Protein AF-A0A258BQS4-F1 (afdb_monomer_lite)

Radius of gyration: 13.52 Å; chains: 1; bounding box: 28×28×31 Å

Structure (mmCIF, N/CA/C/O backbone):
data_AF-A0A258BQS4-F1
#
_entry.id   AF-A0A258BQS4-F1
#
loop_
_atom_site.group_PDB
_atom_site.id
_atom_site.type_symbol
_atom_site.label_atom_id
_atom_site.label_alt_id
_atom_site.label_comp_id
_atom_site.label_asym_id
_atom_site.label_entity_id
_atom_site.label_seq_id
_atom_site.pdbx_PDB_ins_code
_atom_site.Cartn_x
_atom_site.Cartn_y
_atom_site.Cartn_z
_atom_site.occupancy
_atom_site.B_iso_or_equiv
_atom_site.auth_seq_id
_atom_site.auth_comp_id
_atom_site.auth_asym_id
_atom_site.auth_atom_id
_atom_site.pdbx_PDB_model_num
ATOM 1 N N . ARG A 1 1 ? -7.342 -9.436 3.637 1.00 79.88 1 ARG A N 1
ATOM 2 C CA . ARG A 1 1 ? -8.745 -9.347 4.147 1.00 79.88 1 ARG A CA 1
ATOM 3 C C . ARG A 1 1 ? -8.934 -9.725 5.627 1.00 79.88 1 ARG A C 1
ATOM 5 O O . ARG A 1 1 ? -9.615 -8.973 6.306 1.00 79.88 1 ARG A O 1
ATOM 12 N N . ILE A 1 2 ? -8.399 -10.848 6.134 1.00 93.12 2 ILE A N 1
ATOM 13 C CA . ILE A 1 2 ? -8.520 -11.219 7.568 1.00 93.12 2 ILE A CA 1
ATOM 14 C C . ILE A 1 2 ? -7.676 -10.285 8.447 1.00 93.12 2 ILE A C 1
ATOM 16 O O . ILE A 1 2 ? -8.237 -9.611 9.300 1.00 93.12 2 ILE A O 1
ATOM 20 N N . LEU A 1 3 ? -6.389 -10.119 8.120 1.00 92.62 3 LEU A N 1
ATOM 21 C CA . LEU A 1 3 ? -5.477 -9.206 8.825 1.00 92.62 3 LEU A CA 1
ATOM 22 C C . LEU A 1 3 ? -6.042 -7.787 8.990 1.00 92.62 3 LEU A C 1
ATOM 24 O O . LEU A 1 3 ? -6.028 -7.232 10.079 1.00 92.62 3 LEU A O 1
ATOM 28 N N . ARG A 1 4 ? -6.597 -7.211 7.915 1.00 94.19 4 ARG A N 1
ATOM 29 C CA . ARG A 1 4 ? -7.254 -5.897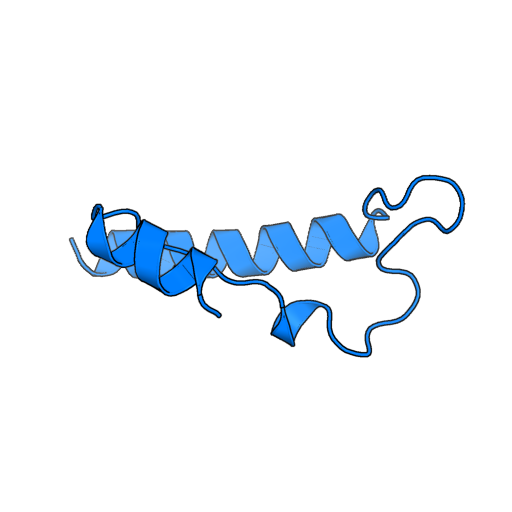 7.966 1.00 94.19 4 ARG A CA 1
ATOM 30 C C . ARG A 1 4 ? -8.333 -5.852 9.053 1.00 94.19 4 ARG A C 1
ATOM 32 O O . ARG A 1 4 ? -8.323 -4.934 9.861 1.00 94.19 4 ARG A O 1
ATOM 39 N N . LYS A 1 5 ? -9.235 -6.840 9.078 1.00 95.56 5 LYS A N 1
ATOM 40 C CA . LYS A 1 5 ? -10.321 -6.901 10.067 1.00 95.56 5 LYS A CA 1
ATOM 41 C C . LYS A 1 5 ? -9.785 -7.025 11.491 1.00 95.56 5 LYS A C 1
ATOM 43 O O . LYS A 1 5 ? -10.336 -6.412 12.395 1.00 95.56 5 LYS A O 1
ATOM 48 N N . GLU A 1 6 ? -8.729 -7.808 11.685 1.00 97.38 6 GLU A N 1
ATOM 49 C CA . GLU A 1 6 ? -8.097 -7.985 12.997 1.00 97.38 6 GLU A CA 1
ATOM 50 C C . GLU A 1 6 ? -7.449 -6.689 13.496 1.00 97.38 6 GLU A C 1
ATOM 52 O O . GLU A 1 6 ? -7.624 -6.330 14.657 1.00 97.38 6 GLU A O 1
ATOM 57 N N . LEU A 1 7 ? -6.766 -5.949 12.618 1.00 96.75 7 LEU A N 1
ATOM 58 C CA . LEU A 1 7 ? -6.193 -4.640 12.942 1.00 96.75 7 LEU A CA 1
ATOM 59 C C . LEU A 1 7 ? -7.288 -3.612 13.263 1.00 96.75 7 LEU A C 1
ATOM 61 O O . LEU A 1 7 ? -7.207 -2.907 14.268 1.00 96.75 7 LEU A O 1
ATOM 65 N N . GLU A 1 8 ? -8.346 -3.562 12.454 1.00 95.94 8 GLU A N 1
ATOM 66 C CA . GLU A 1 8 ? -9.485 -2.665 12.679 1.00 95.94 8 GLU A CA 1
ATOM 67 C C . GLU A 1 8 ? -10.208 -2.976 14.001 1.00 95.94 8 GLU A C 1
ATOM 69 O O . GLU A 1 8 ? -10.573 -2.051 14.726 1.00 95.94 8 GLU A O 1
ATOM 74 N N . ALA A 1 9 ? -10.346 -4.254 14.376 1.00 97.25 9 ALA A N 1
ATOM 75 C CA . ALA A 1 9 ? -10.913 -4.665 15.665 1.00 97.25 9 ALA A CA 1
ATOM 76 C C . ALA A 1 9 ? -10.072 -4.207 16.872 1.00 97.25 9 ALA A C 1
ATOM 78 O O . ALA A 1 9 ? -10.609 -4.026 17.963 1.00 97.25 9 ALA A O 1
ATOM 79 N N . GLN A 1 10 ? -8.772 -3.972 16.676 1.00 97.88 10 GLN A N 1
ATOM 80 C CA . GLN A 1 10 ? -7.871 -3.394 17.679 1.00 97.88 10 GLN A CA 1
ATOM 81 C C . GLN A 1 10 ? -7.866 -1.854 17.662 1.00 97.88 10 GLN A C 1
ATOM 83 O O . GLN A 1 10 ? -7.058 -1.226 18.343 1.00 97.88 10 GLN A O 1
ATOM 88 N N . GLY A 1 11 ? -8.744 -1.222 16.878 1.00 96.19 11 GLY A N 1
ATOM 89 C CA . GLY A 1 11 ? -8.811 0.234 16.742 1.00 96.19 11 GLY A CA 1
ATOM 90 C C . GLY A 1 11 ? -7.732 0.828 15.832 1.00 96.19 11 GLY A C 1
ATOM 91 O O . GLY A 1 11 ? -7.588 2.050 15.767 1.00 96.19 11 GLY A O 1
ATOM 92 N N . ILE A 1 12 ? -6.980 -0.004 15.105 1.00 95.06 12 ILE A N 1
ATOM 93 C CA . ILE A 1 12 ? -5.964 0.457 14.158 1.00 95.06 12 ILE A CA 1
ATOM 94 C C . ILE A 1 12 ? -6.652 0.824 12.841 1.00 95.06 12 ILE A C 1
ATOM 96 O O . ILE A 1 12 ? -7.294 -0.004 12.196 1.00 95.06 12 ILE A O 1
ATOM 100 N N . LYS A 1 13 ? -6.488 2.076 12.403 1.00 92.75 13 LYS A N 1
ATOM 101 C CA . LYS A 1 13 ? -6.954 2.519 11.082 1.00 92.75 13 LYS A CA 1
ATOM 102 C C . LYS A 1 13 ? -6.031 1.964 9.998 1.00 92.75 13 LYS A C 1
ATOM 104 O O . LYS A 1 13 ? -4.856 2.321 9.948 1.00 92.75 13 LYS A O 1
ATOM 109 N N . VAL A 1 14 ? -6.572 1.136 9.108 1.00 94.06 14 VAL A N 1
ATOM 110 C CA . VAL A 1 14 ? -5.811 0.522 8.012 1.00 94.06 14 VAL A CA 1
ATOM 111 C C . VAL A 1 14 ? -5.961 1.337 6.728 1.00 94.06 14 VAL A C 1
ATOM 113 O O . VAL A 1 14 ? -7.068 1.568 6.241 1.00 94.06 14 VAL A O 1
ATOM 116 N N . VAL A 1 15 ? -4.830 1.739 6.147 1.00 95.00 15 VAL A N 1
ATOM 117 C CA . VAL A 1 15 ? -4.759 2.224 4.764 1.00 95.00 15 VAL A CA 1
ATOM 118 C C . VAL A 1 15 ? -4.317 1.053 3.903 1.00 95.00 15 VAL A C 1
ATOM 120 O O . VAL A 1 15 ? -3.147 0.689 3.898 1.00 95.00 15 VAL A O 1
ATOM 123 N N . ASP A 1 16 ? -5.274 0.430 3.228 1.00 93.81 16 ASP A N 1
ATOM 124 C CA . ASP A 1 16 ? -4.985 -0.680 2.326 1.00 93.81 16 ASP A CA 1
ATOM 125 C C . ASP A 1 16 ? -4.572 -0.156 0.954 1.00 93.81 16 ASP A C 1
ATOM 127 O O . ASP A 1 16 ? -5.186 0.787 0.445 1.00 93.81 16 ASP A O 1
ATOM 131 N N . LEU A 1 17 ? -3.530 -0.782 0.417 1.00 95.06 17 LEU A N 1
ATOM 132 C CA . LEU A 1 17 ? -2.880 -0.460 -0.846 1.00 95.06 17 LEU A CA 1
ATOM 133 C C . LEU A 1 17 ? -3.102 -1.559 -1.900 1.00 95.06 17 LEU A C 1
ATOM 135 O O . LEU A 1 17 ? -2.609 -1.422 -3.013 1.00 95.06 17 LEU A O 1
ATOM 139 N N . GLU A 1 18 ? -3.791 -2.663 -1.578 1.00 93.19 18 GLU A N 1
ATOM 140 C CA . GLU A 1 18 ? -3.913 -3.833 -2.464 1.00 93.19 18 GLU A CA 1
ATOM 141 C C . GLU A 1 18 ? -4.402 -3.442 -3.868 1.00 93.19 18 GLU A C 1
ATOM 143 O O . GLU A 1 18 ? -3.746 -3.754 -4.862 1.00 93.19 18 GLU A O 1
ATOM 148 N N . ASP A 1 19 ? -5.502 -2.692 -3.948 1.00 94.31 19 ASP A N 1
ATOM 149 C CA . ASP A 1 19 ? -6.071 -2.243 -5.222 1.00 94.31 19 ASP A CA 1
ATOM 150 C C . ASP A 1 19 ? -5.224 -1.162 -5.913 1.00 94.31 19 ASP A C 1
ATOM 152 O O . ASP A 1 19 ? -5.249 -1.066 -7.137 1.00 94.31 19 ASP A O 1
ATOM 156 N N . ASP A 1 20 ? -4.440 -0.384 -5.159 1.00 96.31 20 ASP A N 1
ATOM 157 C CA . ASP A 1 20 ? -3.545 0.639 -5.714 1.00 96.31 20 ASP A CA 1
ATOM 158 C C . ASP A 1 20 ? -2.351 0.012 -6.466 1.00 96.31 20 ASP A C 1
ATOM 160 O O . ASP A 1 20 ? -1.811 0.614 -7.394 1.00 96.31 20 ASP A O 1
ATOM 164 N N . PHE A 1 21 ? -1.943 -1.207 -6.092 1.00 96.19 21 PHE A N 1
ATOM 165 C CA . PHE A 1 21 ? -0.836 -1.939 -6.725 1.00 96.19 21 PHE A CA 1
ATOM 166 C C . PHE A 1 21 ? -1.294 -2.993 -7.738 1.00 96.19 21 PHE A C 1
ATOM 168 O O . PHE A 1 21 ? -0.522 -3.404 -8.612 1.00 96.19 21 PHE A O 1
ATOM 175 N N . LYS A 1 22 ? -2.534 -3.471 -7.628 1.00 94.62 22 LYS A N 1
ATOM 176 C CA . LYS A 1 22 ? -3.042 -4.586 -8.426 1.00 94.62 22 LYS A CA 1
ATOM 177 C C . LYS A 1 22 ? -2.992 -4.285 -9.925 1.00 94.62 22 LYS A C 1
ATOM 179 O O . LYS A 1 22 ? -3.627 -3.361 -10.419 1.00 94.62 22 LYS A O 1
ATOM 184 N N . GLY A 1 23 ? -2.262 -5.119 -10.666 1.00 94.56 23 GLY A N 1
ATOM 185 C CA . GLY A 1 23 ? -2.122 -4.989 -12.121 1.00 94.56 23 GLY A CA 1
ATOM 186 C C . GLY A 1 23 ? -1.177 -3.871 -12.575 1.00 94.56 23 GLY A C 1
ATOM 187 O O . GLY A 1 23 ? -0.994 -3.698 -13.779 1.00 94.56 23 GLY A O 1
ATOM 188 N N . VAL A 1 24 ? -0.538 -3.146 -11.651 1.00 96.81 24 VAL A N 1
ATOM 189 C CA . VAL A 1 24 ? 0.436 -2.105 -11.987 1.00 96.81 24 VAL A CA 1
ATOM 190 C C . VAL A 1 24 ? 1.824 -2.730 -12.114 1.00 96.81 24 VAL A C 1
ATOM 192 O O . VAL A 1 24 ? 2.441 -3.147 -11.129 1.00 96.81 24 VAL A O 1
ATOM 195 N N . ALA A 1 25 ? 2.321 -2.800 -13.348 1.00 96.50 25 ALA A N 1
ATOM 196 C CA . ALA A 1 25 ? 3.651 -3.321 -13.637 1.00 96.50 25 ALA A CA 1
ATOM 197 C C . ALA A 1 25 ? 4.757 -2.440 -13.028 1.00 96.50 25 ALA A C 1
ATOM 199 O O . ALA A 1 25 ? 4.579 -1.242 -12.822 1.00 96.50 25 A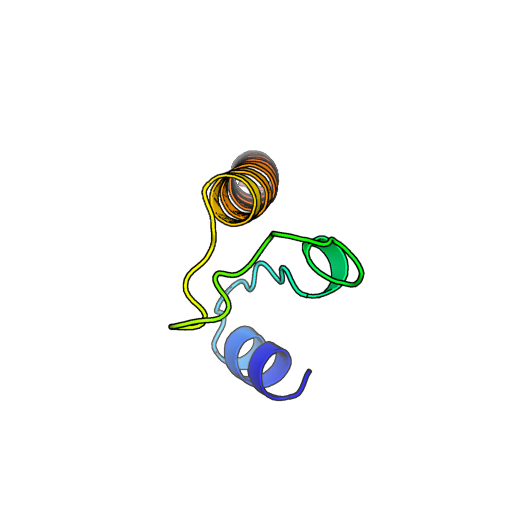LA A O 1
ATOM 200 N N . ASN A 1 26 ? 5.930 -3.038 -12.791 1.00 96.44 26 ASN A N 1
ATOM 201 C CA . ASN A 1 26 ? 7.137 -2.341 -12.331 1.00 96.44 26 ASN A CA 1
ATOM 202 C C . ASN A 1 26 ? 6.991 -1.600 -10.984 1.00 96.44 26 ASN A C 1
ATOM 204 O O . ASN A 1 26 ? 7.711 -0.641 -10.720 1.00 96.44 26 ASN A O 1
ATOM 208 N N . THR A 1 27 ? 6.073 -2.035 -10.118 1.00 97.94 27 THR A N 1
ATOM 209 C CA . THR A 1 27 ? 5.913 -1.515 -8.745 1.00 97.94 27 THR A CA 1
ATOM 210 C C . THR A 1 27 ? 6.794 -2.228 -7.722 1.00 97.94 27 THR A C 1
ATOM 212 O O . THR A 1 27 ? 7.045 -1.688 -6.647 1.00 97.94 27 THR A O 1
ATOM 215 N N . TYR A 1 28 ? 7.320 -3.399 -8.081 1.00 97.69 28 TYR A N 1
ATOM 216 C CA . TYR A 1 28 ? 8.214 -4.214 -7.266 1.00 97.69 28 TYR A CA 1
ATOM 217 C C . TYR A 1 28 ? 9.469 -4.584 -8.051 1.00 97.69 28 TYR A C 1
ATOM 219 O O . TYR A 1 28 ? 9.410 -4.864 -9.250 1.00 97.69 28 TYR A O 1
ATOM 227 N N . ARG A 1 29 ? 10.607 -4.624 -7.361 1.00 97.31 29 ARG A N 1
ATOM 228 C CA . ARG A 1 29 ? 11.841 -5.209 -7.881 1.00 97.31 29 ARG A CA 1
ATOM 229 C C . A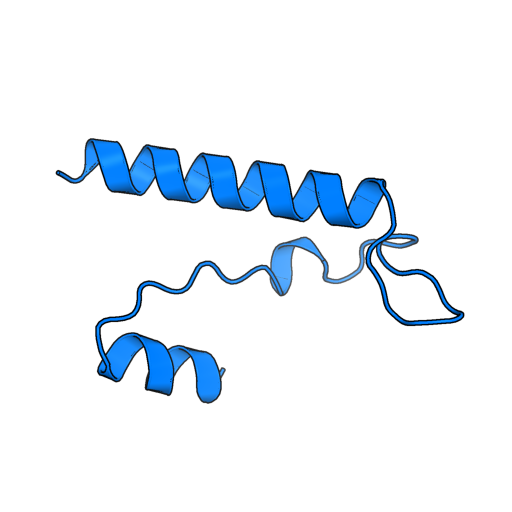RG A 1 29 ? 11.733 -6.728 -7.824 1.00 97.31 29 ARG A C 1
ATOM 231 O O . ARG A 1 29 ? 11.383 -7.299 -6.795 1.00 97.31 29 ARG A O 1
ATOM 238 N N . VAL A 1 30 ? 12.090 -7.389 -8.921 1.00 94.50 30 VAL A N 1
ATOM 239 C CA . VAL A 1 30 ? 12.010 -8.856 -9.026 1.00 94.50 30 VAL A CA 1
ATOM 240 C C . VAL A 1 30 ? 12.972 -9.554 -8.058 1.00 94.50 30 VAL A C 1
ATOM 242 O O . VAL A 1 30 ? 12.670 -10.635 -7.568 1.00 94.50 30 VAL A O 1
ATOM 245 N N . SER A 1 31 ? 14.121 -8.941 -7.767 1.00 97.06 31 SER A N 1
ATOM 246 C CA . SER A 1 31 ? 15.191 -9.552 -6.974 1.00 97.06 31 SER A CA 1
ATOM 247 C C . SER A 1 31 ? 14.886 -9.677 -5.482 1.00 97.06 31 SER A C 1
ATOM 249 O O . SER A 1 31 ? 15.414 -10.579 -4.841 1.00 97.06 31 SER A O 1
ATOM 251 N N . ASP A 1 32 ? 14.103 -8.758 -4.916 1.00 96.44 32 ASP A N 1
ATOM 252 C CA . ASP A 1 32 ? 13.943 -8.636 -3.461 1.00 96.44 32 ASP A CA 1
ATOM 253 C C . ASP A 1 32 ? 12.513 -8.302 -3.011 1.00 96.44 32 ASP A C 1
ATOM 255 O O . ASP A 1 32 ? 12.239 -8.292 -1.814 1.00 96.44 32 ASP A O 1
ATOM 259 N N . GLY A 1 33 ? 11.592 -8.036 -3.940 1.00 95.38 33 GLY A N 1
ATOM 260 C CA . GLY A 1 33 ? 10.223 -7.660 -3.602 1.00 95.38 33 GLY A CA 1
ATOM 261 C C . GLY A 1 33 ? 10.107 -6.299 -2.910 1.00 95.38 33 GLY A C 1
ATOM 262 O O . GLY A 1 33 ? 9.026 -5.969 -2.426 1.00 95.38 33 GLY A O 1
ATOM 263 N N . HIS A 1 34 ? 11.168 -5.486 -2.870 1.00 98.06 34 HIS A N 1
ATOM 264 C CA . HIS A 1 34 ? 11.041 -4.094 -2.456 1.00 98.06 34 HIS A CA 1
ATOM 265 C C . HIS A 1 34 ? 10.285 -3.308 -3.520 1.00 98.06 34 HIS A C 1
ATOM 267 O O . HIS A 1 34 ? 10.369 -3.592 -4.721 1.00 98.06 34 HIS A O 1
ATOM 273 N N . TRP A 1 35 ? 9.575 -2.270 -3.083 1.00 98.12 35 TRP A N 1
ATOM 274 C CA . TRP A 1 35 ? 9.000 -1.324 -4.021 1.00 98.12 35 TRP A CA 1
ATOM 275 C C . TRP A 1 35 ? 10.085 -0.669 -4.873 1.00 98.12 35 TRP A C 1
ATOM 277 O O . TRP A 1 35 ? 11.183 -0.343 -4.412 1.00 98.12 35 TRP A O 1
ATOM 287 N N . THR A 1 36 ? 9.759 -0.464 -6.142 1.00 98.44 36 THR A N 1
ATOM 288 C CA . THR A 1 36 ? 10.499 0.467 -6.992 1.00 98.44 36 THR A CA 1
ATOM 289 C C . THR A 1 36 ? 10.195 1.905 -6.563 1.00 98.44 36 THR A C 1
ATOM 291 O O . THR A 1 36 ? 9.392 2.159 -5.658 1.00 98.44 36 THR A O 1
ATOM 294 N N . GLU A 1 37 ? 10.809 2.872 -7.237 1.00 98.38 37 GLU A N 1
ATOM 295 C CA . GLU A 1 37 ? 10.441 4.279 -7.073 1.00 98.38 37 GLU A CA 1
ATOM 296 C C . GLU A 1 37 ? 8.953 4.511 -7.388 1.00 98.38 37 GLU A C 1
ATOM 298 O O . GLU A 1 37 ? 8.247 5.116 -6.585 1.00 98.38 37 GLU A O 1
ATOM 303 N N . LEU A 1 38 ? 8.443 3.905 -8.468 1.00 98.00 38 LEU A N 1
ATOM 304 C CA . LEU A 1 38 ? 7.024 3.956 -8.830 1.00 98.00 38 LEU A CA 1
ATOM 305 C C . LEU A 1 38 ? 6.121 3.382 -7.728 1.00 98.00 38 LEU A C 1
ATOM 307 O O . LEU A 1 38 ? 5.135 4.010 -7.348 1.00 98.00 38 LEU A O 1
ATOM 311 N N . GLY A 1 39 ? 6.454 2.200 -7.196 1.00 98.25 39 GLY A N 1
ATOM 312 C CA . GLY A 1 39 ? 5.681 1.598 -6.103 1.00 98.25 39 GLY A CA 1
ATOM 313 C C . GLY A 1 39 ? 5.665 2.489 -4.857 1.00 98.25 39 GLY A C 1
ATOM 314 O O . GLY A 1 39 ? 4.618 2.709 -4.249 1.00 98.25 39 GLY A O 1
ATOM 315 N N . THR A 1 40 ? 6.814 3.080 -4.528 1.00 98.50 40 THR A N 1
ATOM 316 C CA . THR A 1 40 ? 6.945 4.011 -3.401 1.00 98.50 40 THR A CA 1
ATOM 317 C C . THR A 1 40 ? 6.085 5.259 -3.604 1.00 98.50 40 THR A C 1
ATOM 319 O O . THR A 1 40 ? 5.397 5.689 -2.678 1.00 98.50 40 THR A O 1
ATOM 322 N N . GLU A 1 41 ? 6.067 5.822 -4.813 1.00 98.44 41 GLU A N 1
ATOM 323 C CA . GLU A 1 41 ? 5.267 7.002 -5.141 1.00 98.44 41 GLU A CA 1
ATOM 324 C C . GLU A 1 41 ? 3.757 6.732 -5.025 1.00 98.44 41 GLU A C 1
ATOM 326 O O . GLU A 1 41 ? 3.027 7.544 -4.448 1.00 98.44 41 GLU A O 1
ATOM 331 N N . ILE A 1 42 ? 3.285 5.579 -5.515 1.00 98.19 42 ILE A N 1
ATOM 332 C CA . ILE A 1 42 ? 1.878 5.161 -5.399 1.00 98.19 42 ILE A CA 1
ATOM 333 C C . ILE A 1 42 ? 1.476 5.056 -3.924 1.00 98.19 42 ILE A C 1
ATOM 335 O O . ILE A 1 42 ? 0.495 5.679 -3.501 1.00 98.19 42 ILE A O 1
ATOM 339 N N . ALA A 1 43 ? 2.265 4.334 -3.123 1.00 97.94 43 ALA A N 1
ATOM 340 C CA . ALA A 1 43 ? 2.011 4.179 -1.694 1.00 97.94 43 ALA A CA 1
ATOM 341 C C . ALA A 1 43 ? 1.995 5.535 -0.967 1.00 97.94 43 ALA A C 1
ATOM 343 O O . ALA A 1 43 ? 1.078 5.815 -0.189 1.00 97.94 43 ALA A O 1
ATOM 344 N N . ALA A 1 44 ? 2.968 6.405 -1.257 1.00 98.25 44 ALA A N 1
ATOM 345 C CA . ALA A 1 44 ? 3.075 7.725 -0.646 1.00 98.25 44 ALA A CA 1
ATOM 346 C C . ALA A 1 44 ? 1.864 8.613 -0.969 1.00 98.25 44 ALA A C 1
ATOM 348 O O . ALA A 1 44 ? 1.278 9.203 -0.059 1.00 98.25 44 ALA A O 1
ATOM 349 N N . LYS A 1 45 ? 1.436 8.674 -2.239 1.00 97.94 45 LYS A N 1
ATOM 350 C CA . LYS A 1 45 ? 0.252 9.447 -2.656 1.00 97.94 45 LYS A CA 1
ATOM 351 C C . LYS A 1 45 ? -1.016 8.947 -1.972 1.00 97.94 45 LYS A C 1
ATOM 353 O O . LYS A 1 45 ? -1.787 9.741 -1.425 1.00 97.94 45 LYS A O 1
ATOM 358 N N . ARG A 1 46 ? -1.220 7.628 -1.959 1.00 97.62 46 ARG A N 1
ATOM 359 C CA . ARG A 1 46 ? -2.398 7.007 -1.349 1.00 97.62 46 ARG A CA 1
ATOM 360 C C . ARG A 1 46 ? -2.465 7.245 0.159 1.00 97.62 46 ARG A C 1
ATOM 362 O O . ARG A 1 46 ? -3.549 7.523 0.689 1.00 97.62 46 ARG A O 1
ATOM 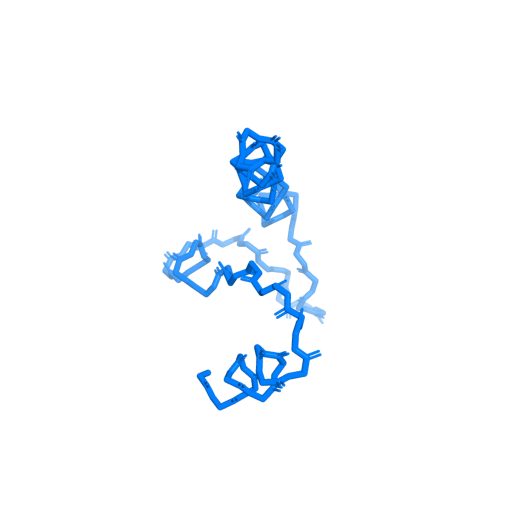369 N N . LEU A 1 47 ? -1.320 7.164 0.837 1.00 96.88 47 LEU A N 1
ATOM 370 C CA . LEU A 1 47 ? -1.199 7.440 2.265 1.00 96.88 47 LEU A CA 1
ATOM 371 C C . LEU A 1 47 ? -1.420 8.924 2.572 1.00 96.88 47 LEU A C 1
ATOM 373 O O . LEU A 1 47 ? -2.177 9.243 3.486 1.00 96.88 47 LEU A O 1
ATOM 377 N N . ALA A 1 48 ? -0.835 9.832 1.789 1.00 97.56 48 ALA A N 1
ATOM 378 C CA . ALA A 1 48 ? -1.034 11.271 1.952 1.00 97.56 48 ALA A CA 1
ATOM 379 C C . ALA A 1 48 ? -2.521 11.653 1.853 1.00 97.56 48 ALA A C 1
ATOM 381 O O . ALA A 1 48 ? -3.038 12.355 2.724 1.00 97.56 48 ALA A O 1
ATOM 382 N N . ALA A 1 49 ? -3.237 11.122 0.856 1.00 96.69 49 ALA A N 1
ATOM 383 C CA . ALA A 1 49 ? -4.675 11.337 0.709 1.00 96.69 49 ALA A CA 1
ATOM 384 C C . ALA A 1 49 ? -5.484 10.765 1.889 1.00 96.69 49 ALA A C 1
ATOM 386 O O . ALA A 1 49 ? -6.449 11.383 2.342 1.00 96.69 49 ALA A O 1
ATOM 387 N N . ALA A 1 50 ? -5.094 9.598 2.417 1.00 95.88 50 ALA A N 1
ATOM 388 C CA . ALA A 1 50 ? -5.733 9.020 3.598 1.00 95.88 50 ALA A CA 1
ATOM 389 C C . ALA A 1 50 ? -5.533 9.899 4.840 1.00 95.88 50 ALA A C 1
ATOM 391 O O . ALA A 1 50 ? -6.489 10.170 5.564 1.00 95.88 50 ALA A O 1
ATOM 392 N N . LEU A 1 51 ? -4.307 10.378 5.061 1.00 95.50 51 LEU A N 1
ATOM 393 C CA . LEU A 1 51 ? -3.967 11.240 6.191 1.00 95.50 51 LEU A CA 1
ATOM 394 C C . LEU A 1 51 ? -4.695 12.586 6.125 1.00 95.50 51 LEU A C 1
ATOM 396 O O . LEU A 1 51 ? -5.160 13.061 7.159 1.00 95.50 51 LEU A O 1
ATOM 400 N N . ALA A 1 52 ? -4.836 13.178 4.936 1.00 96.50 52 ALA A N 1
ATOM 401 C CA . ALA A 1 52 ? -5.611 14.405 4.747 1.00 96.50 52 ALA A CA 1
ATOM 402 C C . ALA A 1 52 ? -7.073 14.219 5.191 1.00 96.50 52 ALA A C 1
ATOM 404 O O . ALA A 1 52 ? -7.540 14.940 6.070 1.00 96.50 52 ALA A O 1
ATOM 405 N N . LYS A 1 53 ? -7.746 13.166 4.707 1.00 94.69 53 LYS A N 1
ATOM 406 C CA . LYS A 1 53 ? -9.129 12.840 5.106 1.00 94.69 53 LYS A CA 1
ATOM 407 C C . LYS A 1 53 ? -9.273 12.587 6.607 1.00 94.69 53 LYS A C 1
ATOM 409 O O . LYS A 1 53 ? -10.260 12.977 7.220 1.00 94.69 53 LYS A O 1
ATOM 414 N N . MET A 1 54 ? -8.289 11.929 7.223 1.00 91.88 54 MET A N 1
ATOM 415 C CA . MET A 1 54 ? -8.307 11.677 8.668 1.00 91.88 54 MET A CA 1
ATOM 416 C C . MET A 1 54 ? -8.145 12.953 9.498 1.00 91.88 54 MET A C 1
ATOM 418 O O . MET A 1 54 ? -8.635 12.990 10.623 1.00 91.88 54 MET A O 1
ATOM 422 N N . ARG A 1 55 ? -7.448 13.967 8.970 1.00 92.50 55 ARG A N 1
ATOM 423 C CA . ARG A 1 55 ? -7.304 15.276 9.619 1.00 92.50 55 ARG A CA 1
ATOM 424 C C . ARG A 1 55 ? -8.583 16.100 9.526 1.00 92.50 55 ARG A C 1
ATOM 426 O O . ARG A 1 55 ? -8.913 16.757 10.498 1.00 92.50 55 ARG A O 1
ATOM 433 N N . GLU A 1 56 ? -9.290 16.041 8.399 1.00 91.25 56 GLU A N 1
ATOM 434 C CA . GLU A 1 56 ? -10.574 16.736 8.203 1.00 91.25 56 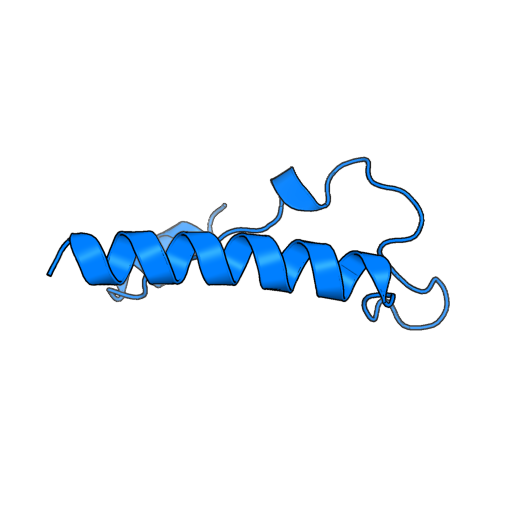GLU A CA 1
ATOM 435 C C . GLU A 1 56 ? -11.707 16.157 9.061 1.00 91.25 56 GLU A C 1
ATOM 437 O O . GLU A 1 56 ? -12.626 16.872 9.441 1.00 91.25 56 GLU A O 1
ATOM 442 N N . ALA A 1 57 ? -11.649 14.862 9.377 1.00 78.19 57 ALA A N 1
ATOM 443 C CA . ALA A 1 57 ? -12.646 14.179 10.201 1.00 78.19 57 ALA A CA 1
ATOM 444 C C . ALA A 1 57 ? -12.470 14.397 11.721 1.00 78.19 57 ALA A C 1
ATOM 446 O O . ALA A 1 57 ? -13.146 13.726 12.505 1.00 78.19 57 ALA A O 1
ATOM 447 N N . ARG A 1 58 ? -11.529 15.253 12.136 1.00 65.69 58 ARG A N 1
ATOM 448 C CA . ARG A 1 58 ? -11.233 15.583 13.535 1.00 65.69 58 ARG A CA 1
ATOM 449 C C . ARG A 1 58 ? -11.744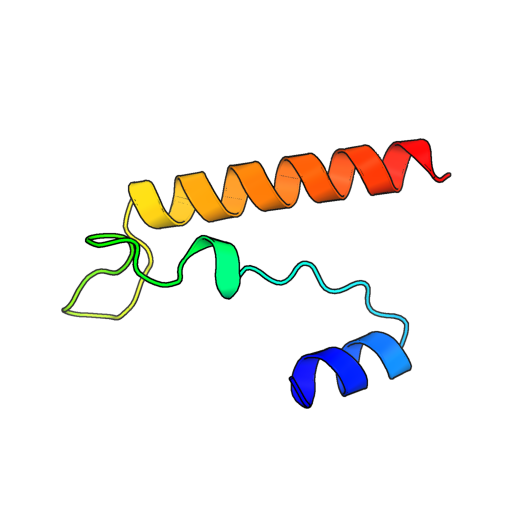 16.975 13.872 1.00 65.69 58 ARG A C 1
ATOM 451 O O . ARG A 1 58 ? -12.259 17.115 15.001 1.00 65.69 58 ARG A O 1
#

Secondary structure (DSSP, 8-state):
-HHHHHHHHTTPPP---HHHHTT-TTSB-TTT--B-HHHHHHHHHHHHHHHHHHHHT-

pLDDT: mean 94.95, std 5.3, range [65.69, 98.5]

Sequence (58 aa):
RILRKELEAQGIKVVDLEDDFKGVANTYRVSDGHWTELGTEIAAKRLAAALAKMREAR

Foldseek 3Di:
DVVCVVCVVVVHDDQDCCVLPPPDPQQADPPPRDGDPVVVVSVVVSVVVVVVVVVVVD